Protein AF-A0A151M3M3-F1 (afdb_monomer_lite)

Organism: Alligator mississippiensis (NCBI:txid8496)

Structure (mmCIF, N/CA/C/O backbone):
data_AF-A0A151M3M3-F1
#
_entry.id   AF-A0A151M3M3-F1
#
loop_
_atom_site.group_PDB
_atom_site.id
_atom_site.type_symbol
_atom_site.label_atom_id
_atom_site.label_alt_id
_atom_site.label_comp_id
_atom_site.label_asym_id
_atom_site.label_entity_id
_atom_site.label_seq_id
_atom_site.pdbx_PDB_ins_code
_atom_site.Cartn_x
_atom_site.Cartn_y
_atom_site.Cartn_z
_atom_site.occupancy
_atom_site.B_iso_or_equiv
_atom_site.auth_seq_id
_atom_site.auth_comp_id
_atom_site.auth_asym_id
_atom_site.auth_atom_id
_atom_site.pdbx_PDB_model_num
ATOM 1 N N . MET A 1 1 ? 5.864 2.114 -13.412 1.00 76.06 1 MET A N 1
ATOM 2 C CA . MET A 1 1 ? 6.522 3.146 -12.588 1.00 76.06 1 MET A CA 1
ATOM 3 C C . MET A 1 1 ? 7.848 2.590 -12.129 1.00 76.06 1 MET A C 1
ATOM 5 O O . MET A 1 1 ? 7.862 1.490 -11.587 1.00 76.06 1 MET A O 1
ATOM 9 N N . THR A 1 2 ? 8.921 3.325 -12.405 1.00 73.38 2 THR A N 1
ATOM 10 C CA . THR A 1 2 ? 10.312 2.931 -12.148 1.00 73.38 2 THR A CA 1
ATOM 11 C C . THR A 1 2 ? 11.016 4.003 -11.314 1.00 73.38 2 THR A C 1
ATOM 13 O O . THR A 1 2 ? 10.479 5.102 -11.147 1.00 73.38 2 THR A O 1
ATOM 16 N N . LYS A 1 3 ? 12.185 3.674 -10.765 1.00 77.81 3 LYS A N 1
ATOM 17 C CA . LYS A 1 3 ? 13.039 4.577 -9.992 1.00 77.81 3 LYS A CA 1
ATOM 18 C C . LYS A 1 3 ? 14.506 4.276 -10.304 1.00 77.81 3 LYS A C 1
ATOM 20 O O . LYS A 1 3 ? 14.865 3.130 -10.551 1.00 77.81 3 LYS A O 1
ATOM 25 N N . ASP A 1 4 ? 15.354 5.298 -10.216 1.00 74.94 4 ASP A N 1
ATOM 26 C CA . ASP A 1 4 ? 16.791 5.202 -10.518 1.00 74.94 4 ASP A CA 1
ATOM 27 C C . ASP A 1 4 ? 17.605 4.408 -9.473 1.00 74.94 4 ASP A C 1
ATOM 29 O O . ASP A 1 4 ? 18.772 4.100 -9.697 1.00 74.94 4 ASP A O 1
ATOM 33 N N . THR A 1 5 ? 17.019 4.090 -8.310 1.00 74.75 5 THR A N 1
ATOM 34 C CA . THR A 1 5 ? 17.677 3.369 -7.203 1.00 74.75 5 THR A CA 1
ATOM 35 C C . THR A 1 5 ? 16.708 2.436 -6.475 1.00 74.75 5 THR A C 1
ATOM 37 O O . THR A 1 5 ? 15.549 2.801 -6.258 1.00 74.75 5 THR A O 1
ATOM 40 N N . TRP A 1 6 ? 17.221 1.275 -6.051 1.00 81.06 6 TRP A N 1
ATOM 41 C CA . TRP A 1 6 ? 16.476 0.172 -5.430 1.00 81.06 6 TRP A CA 1
ATOM 42 C C . TRP A 1 6 ? 17.114 -0.266 -4.104 1.00 81.06 6 TRP A C 1
ATOM 44 O O . TRP A 1 6 ? 18.334 -0.204 -3.946 1.00 81.06 6 TRP A O 1
ATOM 54 N N . MET A 1 7 ? 16.289 -0.712 -3.160 1.00 83.06 7 MET A N 1
ATOM 55 C CA . MET A 1 7 ? 16.678 -1.307 -1.879 1.00 83.06 7 MET A CA 1
ATOM 56 C C . MET A 1 7 ? 16.615 -2.839 -1.950 1.00 83.06 7 MET A C 1
ATOM 58 O O . MET A 1 7 ? 15.903 -3.401 -2.774 1.00 83.06 7 MET A O 1
ATOM 62 N N . ASP A 1 8 ? 17.272 -3.533 -1.017 1.00 82.12 8 ASP A N 1
ATOM 63 C CA . ASP A 1 8 ? 17.270 -5.011 -0.928 1.00 82.12 8 ASP A CA 1
ATOM 64 C C . ASP A 1 8 ? 15.954 -5.596 -0.353 1.00 82.12 8 ASP A C 1
ATOM 66 O O . ASP A 1 8 ? 15.889 -6.696 0.194 1.00 82.12 8 ASP A O 1
ATOM 70 N N . HIS A 1 9 ? 14.867 -4.827 -0.409 1.00 81.38 9 HIS A N 1
ATOM 71 C CA . HIS A 1 9 ? 13.568 -5.222 0.117 1.00 81.38 9 HIS A CA 1
ATOM 72 C C . HIS A 1 9 ? 12.698 -5.808 -0.996 1.00 81.38 9 HIS A C 1
ATOM 74 O O . HIS A 1 9 ? 12.488 -5.162 -2.016 1.00 81.38 9 HIS A O 1
ATOM 80 N N . ARG A 1 10 ? 12.094 -6.984 -0.763 1.00 83.12 10 ARG A N 1
ATOM 81 C CA . ARG A 1 10 ? 11.207 -7.673 -1.728 1.00 83.12 10 ARG A CA 1
ATOM 82 C C . ARG A 1 10 ? 10.134 -6.762 -2.337 1.00 83.12 10 ARG A C 1
ATOM 84 O O . ARG A 1 10 ? 9.804 -6.904 -3.506 1.00 83.12 10 ARG A O 1
ATOM 91 N N . GLN A 1 11 ? 9.570 -5.862 -1.539 1.00 86.69 11 GLN A N 1
ATOM 92 C CA . GLN A 1 11 ? 8.495 -4.957 -1.947 1.00 86.69 11 GLN A CA 1
ATOM 93 C C . GLN A 1 11 ? 8.945 -3.764 -2.802 1.00 86.69 11 GLN A C 1
ATOM 95 O O . GLN A 1 11 ? 8.100 -3.051 -3.367 1.00 86.69 11 GLN A O 1
ATOM 100 N N . ASP A 1 12 ? 10.254 -3.530 -2.891 1.00 86.31 12 ASP A N 1
ATOM 101 C CA . ASP A 1 12 ? 10.843 -2.461 -3.688 1.00 86.31 12 ASP A CA 1
ATOM 102 C C . ASP A 1 12 ? 11.036 -2.935 -5.132 1.00 86.31 12 ASP A C 1
ATOM 104 O O . ASP A 1 12 ? 12.132 -3.216 -5.600 1.00 86.31 12 ASP A O 1
ATOM 108 N N . VAL A 1 13 ? 9.904 -3.093 -5.814 1.00 87.75 13 VAL A N 1
ATOM 109 C CA . VAL A 1 13 ? 9.813 -3.502 -7.218 1.00 87.75 13 VAL A CA 1
ATOM 110 C C . VAL A 1 13 ? 8.975 -2.509 -8.010 1.00 87.75 13 VAL A C 1
ATOM 112 O O . VAL A 1 13 ? 8.087 -1.833 -7.464 1.00 87.75 13 VAL A O 1
ATOM 115 N N . GLU A 1 14 ? 9.229 -2.454 -9.314 1.00 92.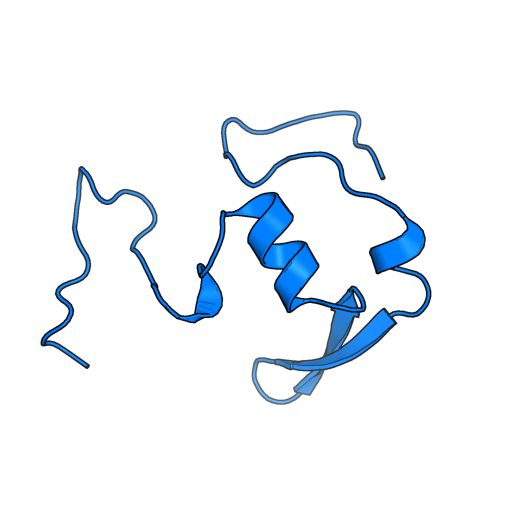25 14 GLU A N 1
ATOM 116 C CA . GLU A 1 14 ? 8.385 -1.735 -10.262 1.00 92.25 14 GLU A CA 1
ATOM 117 C C . GLU A 1 14 ? 6.933 -2.222 -10.207 1.00 92.25 14 GLU A C 1
ATOM 119 O O . GLU A 1 14 ? 6.635 -3.363 -9.852 1.00 92.25 14 GLU A O 1
ATOM 124 N N . PHE A 1 15 ? 6.007 -1.340 -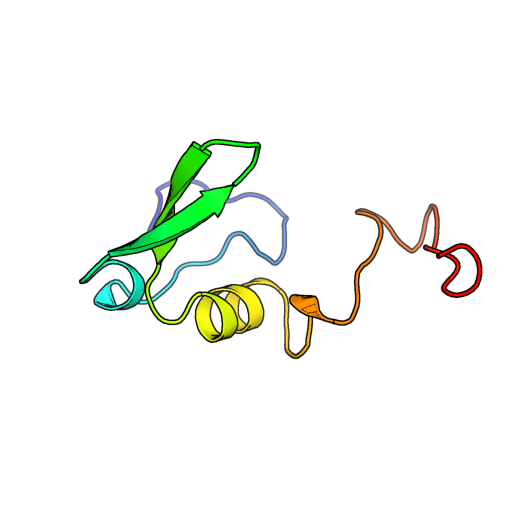10.581 1.00 94.31 15 PHE A N 1
ATOM 125 C CA . PHE A 1 15 ? 4.596 -1.693 -10.704 1.00 94.31 15 PHE A CA 1
ATOM 126 C C . PHE A 1 15 ? 3.928 -0.975 -11.887 1.00 94.31 15 PHE A C 1
ATOM 128 O O . PHE A 1 15 ? 4.359 0.121 -12.278 1.00 94.31 15 PHE A O 1
ATOM 135 N N . PRO A 1 16 ? 2.860 -1.556 -12.462 1.00 95.06 16 PRO A N 1
ATOM 136 C CA . PRO A 1 16 ? 2.109 -0.942 -13.553 1.00 95.06 16 PRO A CA 1
ATOM 137 C C . PRO A 1 16 ? 1.499 0.416 -13.181 1.00 95.06 16 PRO A C 1
ATOM 139 O O . PRO A 1 16 ? 0.870 0.567 -12.139 1.00 95.06 16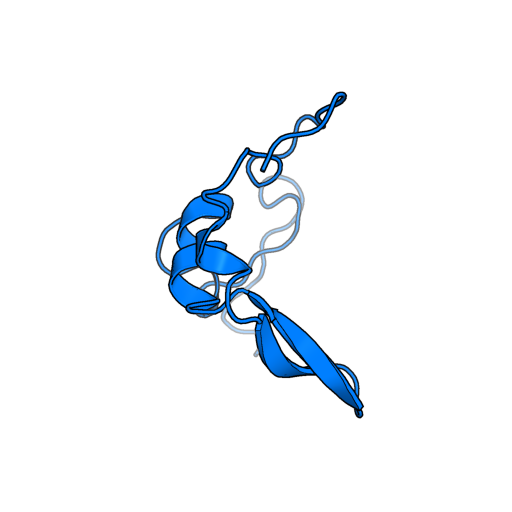 PRO A O 1
ATOM 142 N N . GLU A 1 17 ? 1.614 1.410 -14.061 1.00 96.06 17 GLU A N 1
ATOM 143 C CA . GLU A 1 17 ? 1.118 2.769 -13.784 1.00 96.06 17 GLU A CA 1
ATOM 144 C C . GLU A 1 17 ? -0.413 2.841 -13.617 1.00 96.06 17 GLU A C 1
ATOM 146 O O . GLU A 1 17 ? -0.917 3.749 -12.958 1.00 96.06 17 GLU A O 1
ATOM 151 N N . HIS A 1 18 ? -1.165 1.870 -14.155 1.00 96.38 18 HIS A N 1
ATOM 152 C CA . HIS A 1 18 ? -2.627 1.843 -14.038 1.00 96.38 18 HIS A CA 1
ATOM 153 C C . HIS A 1 18 ? -3.105 1.838 -12.584 1.00 96.38 18 HIS A C 1
ATOM 155 O O . HIS A 1 18 ? -4.173 2.369 -12.307 1.00 96.38 18 HIS A O 1
ATOM 161 N N . PHE A 1 19 ? -2.298 1.332 -11.646 1.00 97.50 19 PHE A N 1
ATOM 162 C CA . PHE A 1 19 ? -2.595 1.376 -10.215 1.00 97.50 19 PHE A CA 1
ATOM 163 C C . PHE A 1 19 ? -2.731 2.810 -9.669 1.00 97.50 19 PHE A C 1
ATOM 165 O O . PHE A 1 19 ? -3.366 3.015 -8.642 1.00 97.50 19 PHE A O 1
ATOM 172 N N . LEU A 1 20 ? -2.180 3.823 -10.347 1.00 97.62 20 LEU A N 1
ATOM 173 C CA . LEU A 1 20 ? -2.264 5.232 -9.936 1.00 97.62 20 LEU A CA 1
ATOM 174 C C . LEU A 1 20 ? -3.375 6.012 -10.657 1.00 97.62 20 LEU A C 1
ATOM 176 O O . LEU A 1 20 ? -3.577 7.192 -10.378 1.00 97.62 20 LEU A O 1
ATOM 180 N N . LYS A 1 21 ? -4.080 5.387 -11.609 1.00 96.56 21 LYS A N 1
ATOM 181 C CA . LYS A 1 21 ? -5.026 6.057 -12.512 1.00 96.56 21 LYS A CA 1
ATOM 182 C C . LYS A 1 21 ? -6.392 5.346 -12.491 1.00 96.56 21 LYS A C 1
ATOM 184 O O . LYS A 1 21 ? -6.581 4.410 -13.264 1.00 96.56 21 LYS A O 1
ATOM 189 N N . PRO A 1 22 ? -7.350 5.772 -11.643 1.00 97.50 22 PRO A N 1
ATOM 190 C CA . PRO A 1 22 ? -7.252 6.861 -10.666 1.00 97.50 22 PRO A CA 1
ATOM 191 C C . PRO A 1 22 ? -6.607 6.408 -9.347 1.00 97.50 22 PRO A C 1
ATOM 193 O O . PRO A 1 22 ? -6.505 5.215 -9.070 1.00 97.50 22 PRO A O 1
ATOM 196 N N . LEU A 1 23 ? -6.227 7.365 -8.504 1.00 98.19 23 LEU A N 1
ATOM 197 C CA . LEU A 1 23 ? -6.037 7.115 -7.075 1.00 98.19 23 LEU A CA 1
ATOM 198 C C . LEU A 1 23 ? -7.402 7.011 -6.380 1.00 98.19 23 LEU A C 1
ATOM 200 O O . LEU A 1 23 ? -8.387 7.582 -6.852 1.00 98.19 23 LEU A O 1
ATOM 204 N N . VAL A 1 24 ? -7.454 6.328 -5.238 1.00 98.31 24 VAL A N 1
ATOM 205 C CA . VAL A 1 24 ? -8.673 6.183 -4.426 1.00 98.31 24 VAL A CA 1
ATOM 206 C C . VAL A 1 24 ? -8.459 6.713 -3.003 1.00 98.31 24 VAL A C 1
ATOM 208 O O . VAL A 1 24 ? -7.364 6.542 -2.462 1.00 98.31 24 VAL A O 1
ATOM 211 N N . PRO A 1 25 ? -9.461 7.362 -2.381 1.00 98.25 25 PRO A N 1
ATOM 212 C CA . PRO A 1 25 ? -9.358 7.804 -0.994 1.00 98.25 25 PRO A CA 1
ATOM 213 C C . PRO A 1 25 ? -9.359 6.603 -0.036 1.00 98.25 25 PRO A C 1
ATOM 215 O O . PRO A 1 25 ? -10.136 5.664 -0.212 1.00 98.25 25 PRO A O 1
ATOM 218 N N . LEU A 1 26 ? -8.510 6.642 0.991 1.00 98.12 26 LEU A N 1
ATOM 219 C CA . LEU A 1 26 ? -8.398 5.607 2.018 1.00 98.12 26 LEU A CA 1
ATOM 220 C C . LEU A 1 26 ? -8.181 6.247 3.404 1.00 98.12 26 LEU A C 1
ATOM 222 O O . LEU A 1 26 ? -7.275 7.073 3.550 1.00 98.12 26 LEU A O 1
ATOM 226 N N . PRO A 1 27 ? -8.962 5.873 4.436 1.00 98.25 27 PRO A N 1
ATOM 227 C CA . PRO A 1 27 ? -8.687 6.285 5.807 1.00 98.25 27 PRO A CA 1
ATOM 228 C C . PRO A 1 27 ? -7.327 5.761 6.275 1.00 98.25 27 PRO A C 1
ATOM 230 O O . PRO A 1 27 ? -7.062 4.560 6.225 1.00 98.25 27 PRO A O 1
ATOM 233 N N . PHE A 1 28 ? -6.469 6.653 6.756 1.00 97.56 28 PHE A N 1
ATOM 234 C CA . PHE A 1 28 ? -5.151 6.312 7.271 1.00 97.56 28 PHE A CA 1
ATOM 235 C C . PHE A 1 28 ? -4.769 7.277 8.393 1.00 97.56 28 PHE A C 1
ATOM 237 O O . PHE A 1 28 ? -4.825 8.490 8.217 1.00 97.56 28 PHE A O 1
ATOM 244 N N . ALA A 1 29 ? -4.407 6.740 9.562 1.00 96.81 29 ALA A N 1
ATOM 245 C CA . ALA A 1 29 ? -3.920 7.516 10.708 1.00 96.81 29 ALA A CA 1
ATOM 246 C C . ALA A 1 29 ? -4.801 8.731 11.103 1.00 96.81 29 ALA A C 1
ATOM 248 O O . ALA A 1 29 ? -4.290 9.776 11.494 1.00 96.81 29 ALA A O 1
ATOM 249 N N . GLY A 1 30 ? -6.130 8.599 11.004 1.00 97.56 30 GLY A N 1
ATOM 250 C CA . GLY A 1 30 ? -7.087 9.638 11.414 1.00 97.56 30 GLY A CA 1
ATOM 251 C C . GLY A 1 30 ? -7.446 10.679 10.345 1.00 97.56 30 GLY A C 1
ATOM 252 O O . GLY A 1 30 ? -8.239 11.572 10.627 1.00 97.56 30 GLY A O 1
ATOM 253 N N . PHE A 1 31 ? -6.925 10.563 9.121 1.00 98.00 31 PHE A N 1
ATOM 254 C CA . PHE A 1 31 ? -7.312 11.408 7.986 1.00 98.00 31 PHE A CA 1
ATOM 255 C C . PHE A 1 31 ? -7.544 10.574 6.717 1.00 98.00 31 PHE A C 1
ATOM 257 O O . PHE A 1 31 ? -7.398 9.352 6.723 1.00 98.00 31 PHE A O 1
ATOM 264 N N . THR A 1 32 ? -7.948 11.224 5.622 1.00 98.38 32 THR A N 1
ATOM 265 C CA . THR A 1 32 ? -8.105 10.567 4.313 1.00 98.38 32 THR A CA 1
ATOM 266 C C . THR A 1 32 ? -6.854 10.780 3.468 1.00 98.38 32 THR A C 1
ATOM 268 O O . THR A 1 32 ? -6.552 11.909 3.086 1.00 98.38 32 THR A O 1
ATOM 271 N N . ALA A 1 33 ? -6.137 9.698 3.171 1.00 98.25 33 ALA A N 1
ATOM 272 C CA . ALA A 1 33 ? -5.009 9.680 2.245 1.00 98.25 33 ALA A CA 1
ATOM 273 C C . ALA A 1 33 ? -5.446 9.175 0.859 1.00 98.25 33 ALA A C 1
ATOM 275 O O . ALA A 1 33 ? -6.546 8.649 0.699 1.00 98.25 33 ALA A O 1
ATOM 276 N N . MET A 1 34 ? -4.573 9.303 -0.142 1.00 98.19 34 MET A N 1
ATOM 277 C CA . MET A 1 34 ? -4.788 8.733 -1.474 1.00 98.19 34 MET A CA 1
ATOM 278 C C . MET A 1 34 ? -3.929 7.482 -1.652 1.00 98.19 34 MET A C 1
ATOM 280 O O . MET A 1 34 ? -2.718 7.521 -1.443 1.00 98.19 34 MET A O 1
ATOM 284 N N . ALA A 1 35 ? -4.555 6.382 -2.058 1.00 98.12 35 ALA A N 1
ATOM 285 C CA . ALA A 1 35 ? -3.916 5.096 -2.302 1.00 98.12 35 ALA A CA 1
ATOM 286 C C . ALA A 1 35 ? -4.018 4.704 -3.787 1.00 98.12 35 ALA A C 1
ATOM 288 O O . ALA A 1 35 ? -4.888 5.219 -4.501 1.00 98.12 35 ALA A O 1
ATOM 289 N N . PRO A 1 36 ? -3.176 3.769 -4.265 1.00 98.19 36 PRO A N 1
ATOM 290 C CA . PRO A 1 36 ? -3.402 3.118 -5.546 1.00 98.19 36 PRO A CA 1
ATOM 291 C C . PRO A 1 36 ? -4.814 2.517 -5.621 1.00 98.19 36 PRO A C 1
ATOM 293 O O . PRO A 1 36 ? -5.314 1.966 -4.632 1.00 98.19 36 PRO A O 1
ATOM 296 N N . ASN A 1 37 ? -5.461 2.590 -6.787 1.00 97.88 37 ASN A N 1
ATOM 297 C CA . ASN A 1 37 ? -6.650 1.771 -7.021 1.00 97.88 37 ASN A CA 1
ATOM 298 C C . ASN A 1 37 ? -6.292 0.289 -6.874 1.00 97.88 37 ASN A C 1
ATOM 300 O O . ASN A 1 37 ? -5.127 -0.082 -6.965 1.00 97.88 37 ASN A O 1
ATOM 304 N N . ASN A 1 38 ? -7.284 -0.559 -6.589 1.00 97.81 38 ASN A N 1
ATOM 305 C CA . ASN A 1 38 ? -7.046 -1.979 -6.320 1.00 97.81 38 ASN A CA 1
ATOM 306 C C . ASN A 1 38 ? -5.854 -2.211 -5.354 1.00 97.81 38 ASN A C 1
ATOM 308 O O . ASN A 1 38 ? -4.960 -3.019 -5.611 1.00 97.81 38 ASN A O 1
ATOM 312 N N . HIS A 1 39 ? -5.820 -1.468 -4.242 1.00 97.44 39 HIS A N 1
ATOM 313 C CA . HIS A 1 39 ? -4.720 -1.498 -3.273 1.00 97.44 39 HIS A CA 1
ATOM 314 C C . HIS A 1 39 ? -4.432 -2.909 -2.732 1.00 97.44 39 HIS A C 1
ATOM 316 O O . HIS A 1 39 ? -3.285 -3.206 -2.416 1.00 97.44 39 HIS A O 1
ATOM 322 N N . ARG A 1 40 ? -5.429 -3.807 -2.689 1.00 98.12 40 ARG A N 1
ATOM 323 C CA . ARG A 1 40 ? -5.221 -5.232 -2.383 1.00 98.12 40 ARG A CA 1
ATOM 324 C C . ARG A 1 40 ? -4.305 -5.903 -3.407 1.00 98.12 40 ARG A C 1
ATOM 326 O O . ARG A 1 40 ? -3.255 -6.402 -3.021 1.00 98.12 40 ARG A O 1
ATOM 333 N N . GLY A 1 41 ? -4.647 -5.852 -4.696 1.00 97.62 41 GLY A N 1
ATOM 334 C CA . GLY A 1 41 ? -3.800 -6.415 -5.754 1.00 97.62 41 GLY A CA 1
ATOM 335 C C . GLY A 1 41 ? -2.426 -5.743 -5.831 1.00 97.62 41 GLY A C 1
ATOM 336 O O . GLY A 1 41 ? -1.420 -6.407 -6.066 1.00 97.62 41 GLY A O 1
ATOM 337 N N . PHE A 1 42 ? -2.360 -4.437 -5.558 1.00 97.81 42 PHE A N 1
ATOM 338 C CA . PHE A 1 42 ? -1.096 -3.705 -5.468 1.00 97.81 42 PHE A CA 1
ATOM 339 C C . PHE A 1 42 ? -0.192 -4.221 -4.338 1.00 97.81 42 PHE A C 1
ATOM 341 O O . PHE A 1 42 ? 1.009 -4.413 -4.533 1.00 97.81 42 PHE A O 1
ATOM 348 N N . LEU A 1 43 ? -0.757 -4.453 -3.150 1.00 97.50 43 LEU A N 1
ATOM 349 C CA . LEU A 1 43 ? -0.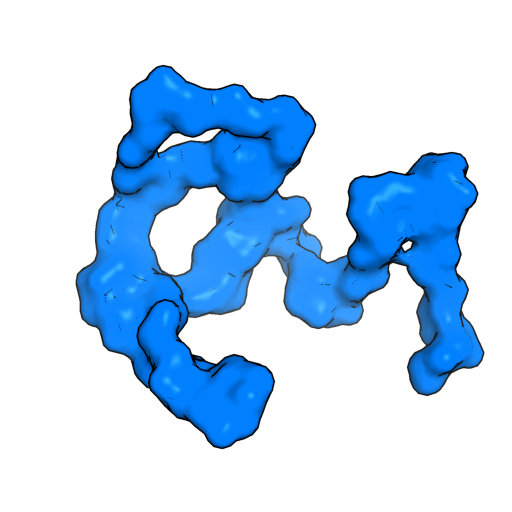022 -4.988 -2.005 1.00 97.50 43 LEU A CA 1
ATOM 350 C C . LEU A 1 43 ? 0.378 -6.448 -2.233 1.00 97.50 43 LEU A C 1
ATOM 352 O O . LEU A 1 43 ? 1.511 -6.815 -1.938 1.00 97.50 43 LEU A O 1
ATOM 356 N N . GLU A 1 44 ? -0.491 -7.266 -2.822 1.00 97.56 44 GLU A N 1
ATOM 357 C CA . GLU A 1 44 ? -0.164 -8.658 -3.144 1.00 97.56 44 GLU A CA 1
ATOM 358 C C . GLU A 1 44 ? 0.942 -8.774 -4.199 1.00 97.56 44 GLU A C 1
ATOM 360 O O . GLU A 1 44 ? 1.815 -9.631 -4.067 1.00 97.56 44 GLU A O 1
ATOM 365 N N . LEU A 1 45 ? 0.976 -7.873 -5.189 1.00 95.56 45 LEU A N 1
ATOM 366 C CA . LEU A 1 45 ? 2.084 -7.772 -6.144 1.00 95.56 45 LEU A CA 1
ATOM 367 C C . LEU A 1 45 ? 3.419 -7.522 -5.428 1.00 95.56 45 LEU A C 1
ATOM 369 O O . LEU A 1 45 ? 4.428 -8.141 -5.759 1.00 95.56 45 LEU A O 1
ATOM 373 N N . LYS A 1 46 ? 3.429 -6.609 -4.451 1.00 94.44 46 LYS A N 1
ATOM 374 C CA . LYS A 1 46 ? 4.655 -6.181 -3.767 1.00 94.44 46 LYS A CA 1
ATOM 375 C C . LYS A 1 46 ? 5.114 -7.142 -2.675 1.00 94.44 46 LYS A C 1
ATOM 377 O O . LYS A 1 46 ? 6.309 -7.356 -2.508 1.00 94.44 46 LYS A O 1
ATOM 382 N N . PHE A 1 47 ? 4.188 -7.723 -1.924 1.00 95.25 47 PHE A N 1
ATOM 383 C CA . PHE A 1 47 ? 4.513 -8.484 -0.719 1.00 95.25 47 PHE A CA 1
ATOM 384 C C . PHE A 1 47 ? 4.183 -9.978 -0.838 1.00 95.25 47 PHE A C 1
ATOM 386 O O . PHE A 1 47 ? 4.850 -10.794 -0.207 1.00 95.25 47 PHE A O 1
ATOM 393 N N . GLY A 1 48 ? 3.252 -10.362 -1.712 1.00 95.75 48 GLY A N 1
ATOM 394 C CA . GLY A 1 48 ? 2.742 -11.728 -1.858 1.00 95.75 48 GLY A CA 1
ATOM 395 C C . GLY A 1 48 ? 1.263 -11.853 -1.480 1.00 95.75 48 GLY A C 1
ATOM 396 O O . GLY A 1 48 ? 0.701 -10.996 -0.796 1.00 95.75 48 GLY A O 1
ATOM 397 N N . ALA A 1 49 ? 0.627 -12.931 -1.946 1.00 97.25 49 ALA A N 1
ATOM 398 C CA . ALA A 1 49 ? -0.793 -13.196 -1.719 1.00 97.25 49 ALA A CA 1
ATOM 399 C C . ALA A 1 49 ? -1.136 -13.255 -0.218 1.00 97.25 49 ALA A C 1
ATOM 401 O O . ALA A 1 49 ? -0.425 -13.893 0.559 1.00 97.25 49 ALA A O 1
ATOM 402 N N . GLY A 1 50 ? -2.237 -12.609 0.183 1.00 97.06 50 GLY A N 1
ATOM 403 C CA . GLY A 1 50 ? -2.732 -12.639 1.564 1.00 97.06 50 GLY A CA 1
ATOM 404 C C . GLY A 1 50 ? -1.925 -11.816 2.576 1.00 97.06 50 GLY A C 1
ATOM 405 O O . GLY A 1 50 ? -2.063 -12.049 3.778 1.00 97.06 50 GLY A O 1
ATOM 406 N N . VAL A 1 51 ? -1.089 -10.870 2.123 1.00 96.88 51 VAL A N 1
ATOM 407 C CA . VAL A 1 51 ? -0.269 -10.008 3.002 1.00 96.88 51 VAL A CA 1
ATOM 408 C C . VAL A 1 51 ? -1.102 -9.179 3.989 1.00 96.88 51 VAL A C 1
ATOM 410 O O . VAL A 1 51 ? -0.654 -8.911 5.099 1.00 96.88 51 VAL A O 1
ATOM 413 N N . ILE A 1 52 ? -2.320 -8.779 3.613 1.00 96.62 52 ILE A N 1
ATOM 414 C CA . ILE A 1 52 ? -3.191 -7.971 4.480 1.00 96.62 52 ILE A CA 1
ATOM 415 C C . ILE A 1 52 ? -3.701 -8.817 5.655 1.00 96.62 52 ILE A C 1
ATOM 417 O O . ILE A 1 52 ? -3.756 -8.347 6.787 1.00 96.62 52 ILE A O 1
ATOM 421 N N . GLU A 1 53 ? -4.048 -10.075 5.391 1.00 96.88 53 GLU A N 1
ATOM 422 C CA . GLU A 1 53 ? -4.626 -10.994 6.372 1.00 96.88 53 GLU A CA 1
ATOM 423 C C . GLU A 1 53 ? -3.571 -11.709 7.232 1.00 96.88 53 GLU A C 1
ATOM 425 O O . GLU A 1 53 ? -3.899 -12.246 8.290 1.00 96.88 53 GLU A O 1
ATOM 430 N N . ASN A 1 54 ? -2.309 -11.734 6.794 1.00 95.50 54 ASN A N 1
ATOM 431 C CA . ASN A 1 54 ? -1.219 -12.446 7.462 1.00 95.50 54 ASN A CA 1
ATOM 432 C C . ASN A 1 54 ? -0.090 -11.480 7.848 1.00 95.50 54 ASN A C 1
ATOM 434 O O . ASN A 1 54 ? 0.952 -11.467 7.190 1.00 95.50 54 ASN A O 1
ATOM 438 N N . PRO A 1 55 ? -0.272 -10.676 8.911 1.00 94.88 55 PRO A N 1
ATOM 439 C CA . PRO A 1 55 ? 0.748 -9.735 9.348 1.00 94.88 55 PRO A CA 1
ATOM 440 C C . PRO A 1 55 ? 1.997 -10.461 9.859 1.00 94.88 55 PRO A C 1
ATOM 442 O O . PRO A 1 55 ? 1.918 -11.530 10.470 1.00 94.88 55 PRO A O 1
ATOM 445 N N . GLU A 1 56 ? 3.156 -9.840 9.656 1.00 93.19 56 GLU A N 1
ATOM 446 C CA . GLU A 1 56 ? 4.441 -10.361 10.110 1.00 93.19 56 GLU A CA 1
ATOM 447 C C . GLU A 1 56 ? 5.373 -9.227 10.561 1.00 93.19 56 GLU A C 1
ATOM 449 O O . GLU A 1 56 ? 5.264 -8.088 10.102 1.00 93.19 56 GLU A O 1
ATOM 454 N N . TYR A 1 57 ? 6.296 -9.526 11.479 1.00 94.31 57 TYR A N 1
ATOM 455 C CA . TYR A 1 57 ? 7.363 -8.588 11.826 1.00 94.31 57 TYR A CA 1
ATOM 456 C C . TYR A 1 57 ? 8.418 -8.504 10.709 1.00 94.31 57 TYR A C 1
ATOM 458 O O . TYR A 1 57 ? 8.633 -9.487 10.004 1.00 94.31 57 TYR A O 1
ATOM 466 N N . PRO A 1 58 ? 9.159 -7.382 10.589 1.00 90.94 58 PRO A N 1
ATOM 467 C CA . PRO A 1 58 ? 10.088 -7.152 9.475 1.00 90.94 58 PRO A CA 1
ATOM 468 C C . PRO A 1 58 ? 11.179 -8.216 9.275 1.00 90.94 58 PRO A C 1
ATOM 470 O O . PRO A 1 58 ? 11.690 -8.364 8.169 1.00 90.94 58 PRO A O 1
ATOM 473 N N . ASN A 1 59 ? 11.577 -8.930 10.335 1.00 92.31 59 ASN A N 1
ATOM 474 C CA . ASN A 1 59 ? 12.531 -10.035 10.245 1.00 92.31 59 ASN A CA 1
ATOM 475 C C . ASN A 1 59 ? 12.051 -11.227 11.096 1.00 92.31 59 ASN A C 1
ATOM 477 O O . ASN A 1 59 ? 12.391 -11.315 12.283 1.00 92.31 59 ASN A O 1
ATOM 481 N N . PRO A 1 6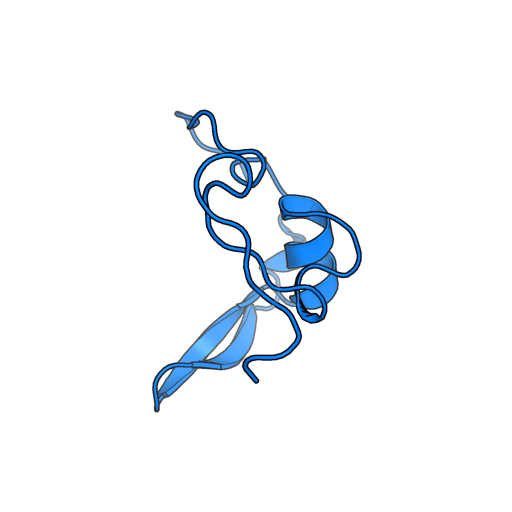0 ? 11.295 -12.158 10.493 1.00 90.81 60 PRO A N 1
ATOM 482 C CA . PRO A 1 60 ? 10.706 -13.299 11.193 1.00 90.81 60 PRO A CA 1
ATOM 483 C C . PRO A 1 60 ? 11.752 -14.261 11.753 1.00 90.81 60 PRO A C 1
ATOM 485 O O . PRO A 1 60 ? 11.522 -14.889 12.783 1.00 90.81 60 PRO A O 1
ATOM 488 N N . ALA A 1 61 ? 12.924 -14.342 11.112 1.00 93.12 61 ALA A N 1
ATOM 489 C CA . ALA A 1 61 ? 14.042 -15.150 11.590 1.00 93.12 61 ALA A CA 1
ATOM 490 C C . ALA A 1 61 ? 14.632 -14.605 12.902 1.00 93.12 61 ALA A C 1
ATOM 492 O O . ALA A 1 61 ? 15.168 -15.372 13.698 1.00 93.12 61 ALA A O 1
ATOM 493 N N . ARG A 1 62 ? 14.515 -13.292 13.152 1.00 94.69 62 ARG A N 1
ATOM 494 C CA . ARG A 1 62 ? 14.921 -12.666 14.422 1.00 94.69 62 ARG A CA 1
ATOM 495 C C . ARG A 1 62 ? 13.804 -12.662 15.460 1.00 94.69 62 ARG A C 1
ATOM 497 O O . ARG A 1 62 ? 14.082 -12.854 16.640 1.00 94.69 62 ARG A O 1
ATOM 504 N N . LYS A 1 63 ? 12.564 -12.391 15.048 1.00 93.50 63 LYS A N 1
ATOM 505 C CA . LYS A 1 63 ? 11.392 -12.376 15.930 1.00 93.50 63 LYS A CA 1
ATOM 506 C C . LYS A 1 63 ? 10.131 -12.670 15.128 1.00 93.50 63 LYS A C 1
ATOM 508 O O . LYS A 1 63 ? 9.774 -11.901 14.239 1.00 93.50 63 LYS A O 1
ATOM 513 N N . ARG A 1 64 ? 9.426 -13.742 15.486 1.00 91.75 64 ARG A N 1
ATOM 514 C CA . ARG A 1 64 ? 8.130 -14.090 14.892 1.00 91.75 64 ARG A CA 1
ATOM 515 C C . ARG A 1 64 ? 6.997 -13.359 15.606 1.00 91.75 64 ARG A C 1
ATOM 517 O O . ARG A 1 64 ? 7.103 -13.046 16.791 1.00 91.75 64 ARG A O 1
ATOM 524 N N . LEU A 1 65 ? 5.937 -13.060 14.861 1.00 91.50 65 LEU A N 1
ATOM 525 C CA . LEU A 1 65 ? 4.684 -12.583 15.434 1.00 91.50 65 LEU A CA 1
ATOM 526 C C . LEU A 1 65 ? 3.890 -13.798 15.928 1.00 91.50 65 LEU A C 1
ATOM 528 O O . LEU A 1 65 ? 3.553 -14.679 15.133 1.00 91.50 65 LEU A O 1
ATOM 532 N N . ASP A 1 66 ? 3.592 -13.845 17.223 1.00 85.31 66 ASP A N 1
ATOM 533 C CA . ASP A 1 66 ? 2.764 -14.904 17.796 1.00 85.31 66 ASP A CA 1
ATOM 534 C C . ASP A 1 66 ? 1.288 -14.610 17.516 1.00 85.31 66 ASP A C 1
ATOM 536 O O . ASP A 1 66 ? 0.718 -13.644 18.021 1.00 85.31 66 ASP A O 1
ATOM 540 N N . LYS A 1 67 ? 0.646 -15.471 16.718 1.00 71.44 67 LYS A N 1
ATOM 541 C CA . LYS A 1 67 ? -0.758 -15.306 16.298 1.00 71.44 67 LYS A CA 1
ATOM 542 C C . LYS A 1 67 ? -1.783 -15.427 17.443 1.00 71.44 67 LYS A C 1
ATOM 544 O O . LYS A 1 67 ? -2.964 -15.230 17.198 1.00 71.44 67 LYS A O 1
ATOM 549 N N . GLY A 1 68 ? -1.348 -15.764 18.661 1.00 66.06 68 GLY A N 1
ATOM 550 C CA . GLY A 1 68 ? -2.197 -15.889 19.855 1.00 66.06 68 GLY A CA 1
ATOM 551 C C . GLY A 1 68 ? -2.220 -14.658 20.769 1.00 66.06 68 GLY A C 1
ATOM 552 O O . GLY A 1 68 ? -2.802 -14.734 21.845 1.00 66.06 68 GLY A O 1
ATOM 553 N N . ALA A 1 69 ? -1.558 -13.562 20.385 1.00 56.56 69 ALA A N 1
ATOM 554 C CA . ALA A 1 69 ? -1.462 -12.332 21.179 1.00 56.56 69 ALA A CA 1
ATOM 555 C C . ALA A 1 69 ? -2.351 -11.177 20.660 1.00 56.56 69 ALA A C 1
ATOM 557 O O . ALA A 1 69 ? -2.145 -10.032 21.065 1.00 56.56 69 ALA A O 1
ATOM 558 N N . LEU A 1 70 ? -3.297 -11.469 19.759 1.00 52.03 70 LEU A N 1
ATOM 559 C CA . LEU A 1 70 ? -4.296 -10.532 19.229 1.00 52.03 70 LEU A CA 1
ATOM 560 C C . LEU A 1 70 ? -5.692 -10.880 19.745 1.00 52.03 70 LEU A C 1
ATOM 562 O O . LEU A 1 70 ? -6.020 -12.088 19.742 1.00 52.03 70 LEU A O 1
#

pLDDT: mean 91.13, std 10.03, range [52.03, 98.38]

Secondary structure (DSSP, 8-state):
---S---S-TT-----GGGGSSEEEEEETTEEEEEETTHHHHHHHHH-TTTTTS---S-TTT----TT--

InterPro domains:
  IPR052613 LicD transferase [PTHR13627] (1-63)

Radius of gyration: 14.59 Å; chains: 1; bounding box: 27×27×35 Å

Sequence (70 aa):
MTKDTWMDHRQDVEFPEHFLKPLVPLPFAGFTAMAPNNHRGFLELKFGAGVIENPEYPN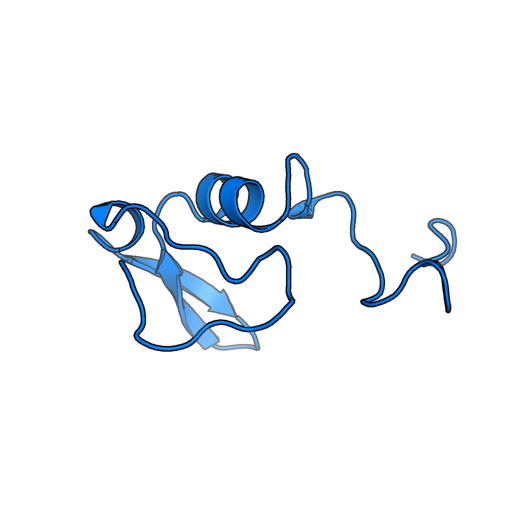PARKRLDKGAL

Foldseek 3Di:
DDDPDFDPAQLGDDDDPQQVVPWDWDDDPNDTDTGGPVNQVSCCVRPNHCCVVDDFDPDVVVPTDDPPPD